Protein AF-A0A7S0S981-F1 (afdb_monomer)

pLDDT: mean 89.16, std 16.8, range [33.94, 98.75]

Mean predicted aligned error: 5.86 Å

Solvent-accessible surface area (backbone atoms only — not comparable to full-atom values): 6261 Å² total; per-residue (Å²): 136,81,54,62,48,77,50,50,31,72,90,20,36,35,38,37,30,35,58,83,75,73,37,86,71,46,78,44,74,79,56,88,23,35,26,59,23,58,33,71,42,94,61,37,33,41,39,23,10,58,62,16,40,34,40,30,30,33,74,85,73,70,40,76,77,45,76,48,81,54,96,40,32,27,56,42,53,46,59,57,98,45,43,40,39,39,35,27,72,82,71,52,72,50,76,44,70,70,78,67,90,74,85,88,77,81,89,84,134

InterPro domains:
  IPR001680 WD40 repeat [PF00400] (5-18)
  IPR001680 WD40 repeat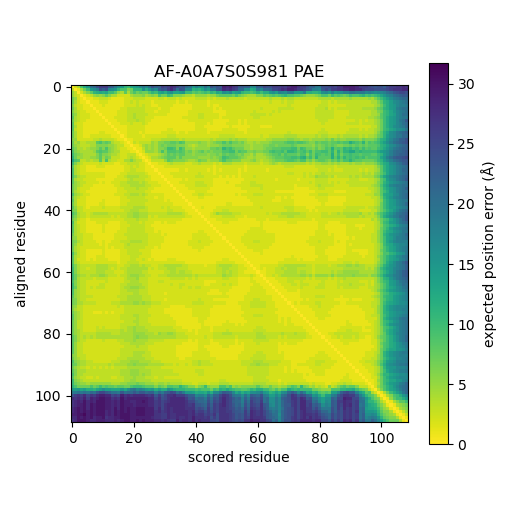 [PF00400] (25-58)
  IPR001680 WD40 repeat [PS50082] (1-18)
  IPR001680 WD40 repeat [PS50082] (28-67)
  IPR001680 WD40 repeat [SM00320] (21-58)
  IPR001680 WD40 repeat [SM00320] (61-97)
  IPR015943 WD40/YVTN repeat-like-containing domain superfamily [G3DSA:2.130.10.10] (1-103)
  IPR019775 WD40 repeat, conserved site [PS00678] (45-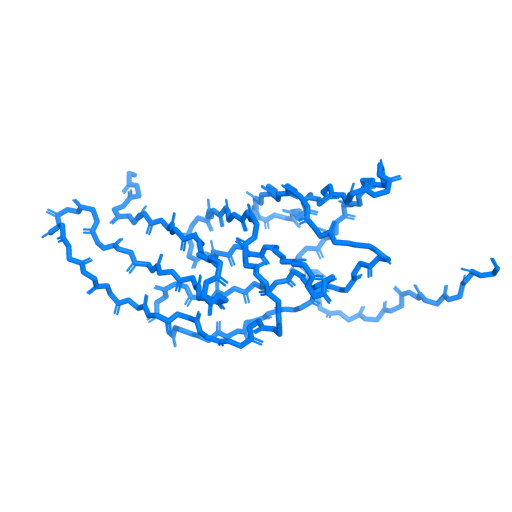59)
  IPR020472 PAC1/LIS1-like, WD-40 repeat [PR00320] (5-19)
  IPR020472 PAC1/LIS1-like, WD-40 repeat [PR00320] (45-59)
  IPR020472 PAC1/LIS1-like, WD-40 repeat [PR00320] (84-98)
  IPR036322 WD40-repeat-containing domain superfamily [SSF50978] (2-101)

Structure (mmCIF, N/CA/C/O backbone):
data_AF-A0A7S0S981-F1
#
_entry.id   AF-A0A7S0S981-F1
#
loop_
_atom_site.group_PDB
_atom_site.id
_atom_site.type_symbol
_atom_site.label_atom_id
_atom_site.label_alt_id
_atom_site.label_comp_id
_atom_site.label_asym_id
_atom_site.label_entity_id
_atom_site.label_seq_id
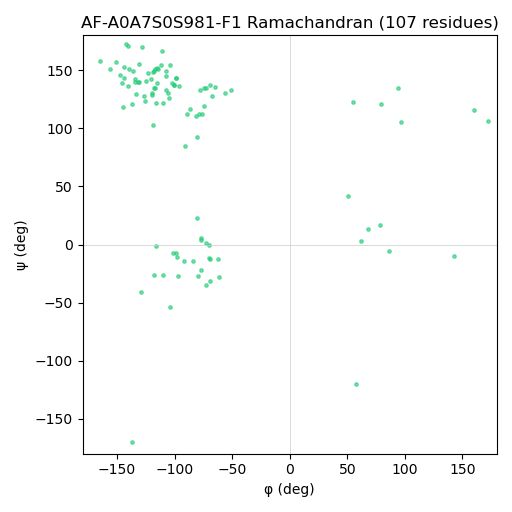_atom_site.pdbx_PDB_ins_code
_atom_site.Cartn_x
_atom_site.Cartn_y
_atom_site.Cartn_z
_atom_site.occupancy
_atom_site.B_iso_or_equiv
_atom_site.auth_seq_id
_atom_site.auth_comp_id
_atom_site.auth_asym_id
_atom_site.auth_atom_id
_atom_site.pdbx_PDB_model_num
ATOM 1 N N . CYS A 1 1 ? -20.400 -2.815 7.535 1.00 43.47 1 CYS A N 1
ATOM 2 C CA . CYS A 1 1 ? -20.235 -1.350 7.408 1.00 43.47 1 CYS A CA 1
ATOM 3 C C . CYS A 1 1 ? -18.918 -0.950 8.073 1.00 43.47 1 CYS A C 1
ATOM 5 O O . CYS A 1 1 ? -18.791 -0.994 9.287 1.00 43.47 1 CYS A O 1
ATOM 7 N N . GLY A 1 2 ? -17.899 -0.692 7.247 1.00 57.81 2 GLY A N 1
ATOM 8 C CA . GLY A 1 2 ? -16.535 -0.389 7.676 1.00 57.81 2 GLY A CA 1
ATOM 9 C C . GLY A 1 2 ? -16.399 1.059 8.137 1.00 57.81 2 GLY A C 1
ATOM 10 O O . GLY A 1 2 ? -16.497 1.989 7.334 1.00 57.81 2 GLY A O 1
ATOM 11 N N . GLY A 1 3 ? -16.162 1.233 9.434 1.00 76.88 3 GLY A N 1
ATOM 12 C CA . GLY A 1 3 ? -15.973 2.530 10.081 1.00 76.88 3 GLY A CA 1
ATOM 13 C C . GLY A 1 3 ? -14.570 3.114 9.923 1.00 76.88 3 GLY A C 1
ATOM 14 O O . GLY A 1 3 ? -14.176 3.910 10.761 1.00 76.88 3 GLY A O 1
ATOM 15 N N . ARG A 1 4 ? -13.792 2.723 8.904 1.00 84.44 4 ARG A N 1
ATOM 16 C CA . ARG A 1 4 ? -12.434 3.246 8.705 1.00 84.44 4 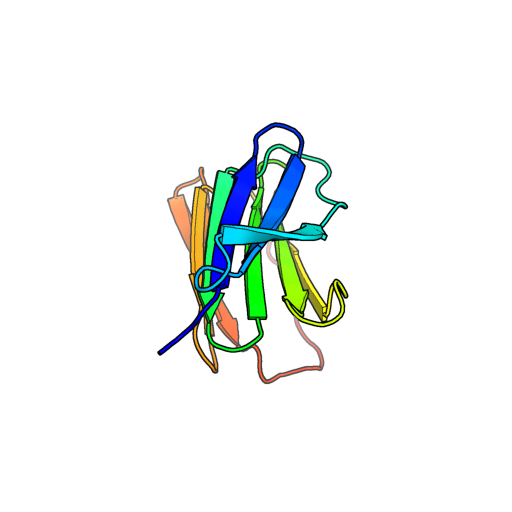ARG A CA 1
ATOM 17 C C . ARG A 1 4 ? -12.244 3.851 7.326 1.00 84.44 4 ARG A C 1
ATOM 19 O O . ARG A 1 4 ? -12.766 3.324 6.346 1.00 84.44 4 ARG A O 1
ATOM 26 N N . ALA A 1 5 ? -11.521 4.961 7.273 1.00 91.56 5 ALA A N 1
ATOM 27 C CA . ALA A 1 5 ? -11.011 5.555 6.044 1.00 91.56 5 ALA A CA 1
ATOM 28 C C . ALA A 1 5 ? -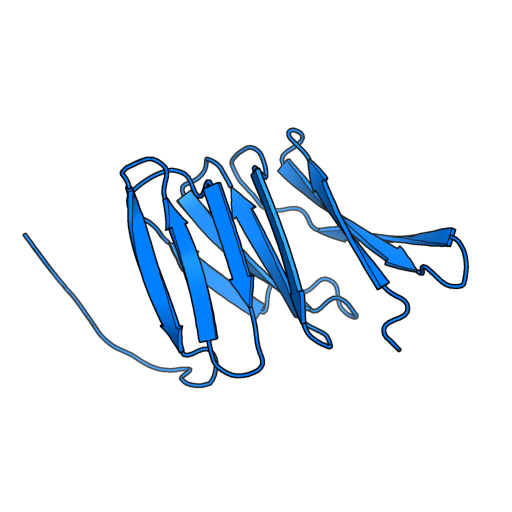9.484 5.503 6.073 1.00 91.56 5 ALA A C 1
ATOM 30 O O . ALA A 1 5 ? -8.882 5.487 7.149 1.00 91.56 5 ALA A O 1
ATOM 31 N N . VAL A 1 6 ? -8.869 5.452 4.895 1.00 95.12 6 VAL A N 1
ATOM 32 C CA . VAL A 1 6 ? -7.413 5.438 4.750 1.00 95.12 6 VAL A CA 1
ATOM 33 C C . VAL A 1 6 ? -6.985 6.470 3.725 1.00 95.12 6 VAL A C 1
ATOM 35 O O . VAL A 1 6 ? -7.640 6.634 2.698 1.00 95.12 6 VAL A O 1
ATOM 38 N N . THR A 1 7 ? -5.888 7.159 4.004 1.00 96.19 7 THR A N 1
ATOM 39 C CA . THR A 1 7 ? -5.308 8.165 3.110 1.00 96.19 7 THR A CA 1
ATOM 40 C C . THR A 1 7 ? -3.805 7.955 3.018 1.00 96.19 7 THR A C 1
ATOM 42 O O . THR A 1 7 ? -3.169 7.669 4.027 1.00 96.19 7 THR A O 1
ATOM 45 N N . GLY A 1 8 ? -3.236 8.101 1.825 1.00 97.19 8 GLY A N 1
ATOM 46 C CA . GLY A 1 8 ? -1.788 8.138 1.606 1.00 97.19 8 GLY A CA 1
ATOM 47 C C . GLY A 1 8 ? -1.333 9.553 1.264 1.00 97.19 8 GLY A C 1
ATOM 48 O O . GLY A 1 8 ? -2.100 10.308 0.669 1.00 97.19 8 GLY A O 1
ATOM 49 N N . SER A 1 9 ? -0.106 9.911 1.635 1.00 97.56 9 SER A N 1
ATOM 50 C CA . SER A 1 9 ? 0.451 11.249 1.426 1.00 97.56 9 SER A CA 1
ATOM 51 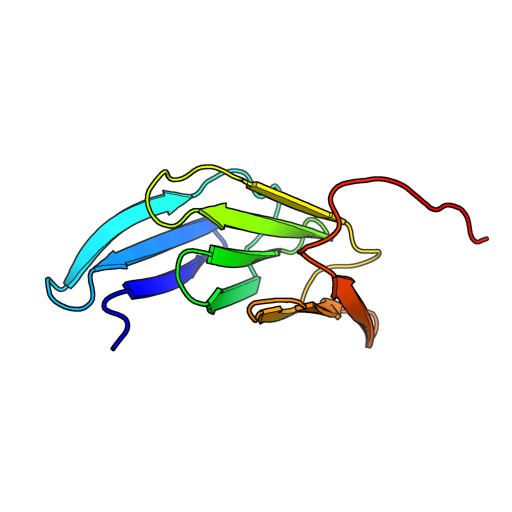C C . SER A 1 9 ? 1.845 11.217 0.791 1.00 97.56 9 SER A C 1
ATOM 53 O O . SER A 1 9 ? 2.625 10.264 0.912 1.00 97.56 9 SER A O 1
ATOM 55 N N . TYR A 1 10 ? 2.191 12.316 0.120 1.00 98.06 10 TYR A N 1
ATOM 56 C CA . TYR A 1 10 ? 3.523 12.542 -0.439 1.00 98.06 10 TYR A CA 1
ATOM 57 C C . TYR A 1 10 ? 4.593 12.781 0.637 1.00 98.06 10 TYR A C 1
ATOM 59 O O . TYR A 1 10 ? 5.780 12.680 0.339 1.00 98.06 10 TYR A O 1
ATOM 67 N N . ASP A 1 11 ? 4.205 12.998 1.895 1.00 97.75 11 ASP A N 1
ATOM 68 C CA . ASP A 1 11 ? 5.119 12.966 3.049 1.00 97.75 11 ASP A CA 1
ATOM 69 C C . ASP A 1 11 ? 5.581 11.545 3.436 1.00 97.75 11 ASP A C 1
ATOM 71 O O . ASP A 1 11 ? 6.389 11.387 4.356 1.00 97.75 11 ASP A O 1
ATOM 75 N N . ARG A 1 12 ? 5.136 10.529 2.677 1.00 98.25 12 ARG A N 1
ATOM 76 C CA . ARG A 1 12 ? 5.459 9.099 2.824 1.00 98.25 12 ARG A CA 1
ATOM 77 C C . ARG A 1 12 ? 4.692 8.393 3.947 1.00 98.25 12 ARG A C 1
ATOM 79 O O . ARG A 1 12 ? 5.077 7.298 4.359 1.00 98.25 12 ARG A O 1
ATOM 86 N N . THR A 1 13 ? 3.612 8.994 4.439 1.00 97.31 13 THR A N 1
ATOM 87 C CA . THR A 1 13 ? 2.756 8.406 5.473 1.00 97.31 13 THR A CA 1
ATOM 88 C C . THR A 1 13 ? 1.445 7.864 4.915 1.00 97.31 13 THR A C 1
ATOM 90 O O . THR A 1 13 ? 0.940 8.297 3.873 1.00 97.31 13 THR A O 1
ATOM 93 N N . VAL A 1 14 ? 0.891 6.891 5.636 1.00 98.00 14 VAL A N 1
ATOM 94 C CA . VAL A 1 14 ? -0.489 6.428 5.482 1.00 98.00 14 VAL A CA 1
ATOM 95 C C . VAL A 1 14 ? -1.214 6.697 6.789 1.00 98.00 14 VAL A C 1
ATOM 97 O O . VAL A 1 14 ? -0.693 6.404 7.860 1.00 98.00 14 VAL A O 1
ATOM 100 N N . VAL A 1 15 ? -2.423 7.232 6.715 1.00 96.31 15 VAL A N 1
ATOM 101 C CA . VAL A 1 15 ? -3.228 7.562 7.891 1.00 96.31 15 VAL A CA 1
ATOM 102 C C . VAL A 1 15 ? -4.491 6.719 7.887 1.00 96.31 15 VAL A C 1
ATOM 104 O O . VAL A 1 15 ? -5.157 6.595 6.856 1.00 96.31 15 VAL A O 1
ATOM 107 N N . VAL A 1 16 ? -4.821 6.156 9.047 1.00 95.38 16 VAL A N 1
ATOM 108 C CA . VAL A 1 16 ? -6.076 5.442 9.300 1.00 95.38 16 VAL A CA 1
ATOM 109 C C . VAL A 1 16 ? -6.967 6.299 10.191 1.00 95.38 16 VAL A C 1
ATOM 111 O O . VAL A 1 16 ? -6.530 6.806 11.225 1.00 95.38 16 VAL A O 1
ATOM 114 N N . TRP A 1 17 ? -8.230 6.419 9.799 1.00 93.44 1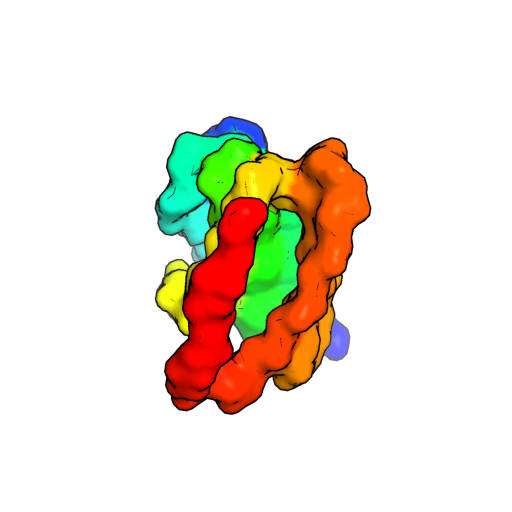7 TRP A N 1
ATOM 115 C CA . TRP A 1 17 ? -9.228 7.266 10.442 1.00 93.44 17 TRP A CA 1
ATOM 116 C C . TRP A 1 17 ? -10.408 6.441 10.942 1.00 93.44 17 TRP A C 1
ATOM 118 O O . TRP A 1 17 ? -10.866 5.549 10.226 1.00 93.44 17 TRP A O 1
ATOM 128 N N . ASP A 1 18 ? -10.959 6.792 12.102 1.00 88.94 18 ASP A N 1
ATOM 129 C CA . ASP A 1 18 ? -12.285 6.352 12.538 1.00 88.94 18 ASP A CA 1
ATOM 130 C C . ASP A 1 18 ? -13.323 7.254 11.856 1.00 88.94 18 ASP A C 1
ATOM 132 O O . ASP A 1 18 ? -13.434 8.441 12.165 1.00 88.94 18 ASP A O 1
ATOM 136 N N . ARG A 1 19 ? -14.089 6.700 10.912 1.00 82.94 19 ARG A N 1
ATOM 137 C CA . ARG A 1 19 ? -15.142 7.430 10.188 1.00 82.94 19 ARG A CA 1
ATOM 138 C C . ARG A 1 19 ? -16.331 7.771 11.071 1.00 82.94 19 ARG A C 1
ATOM 140 O O . ARG A 1 19 ? -16.988 8.768 10.808 1.00 82.94 19 ARG A O 1
ATOM 147 N N . ALA A 1 20 ? -16.639 6.935 12.060 1.00 85.75 20 ALA A N 1
ATOM 148 C CA . ALA A 1 20 ? -17.785 7.157 12.934 1.00 85.75 20 ALA A CA 1
ATOM 149 C C . ALA A 1 20 ? -17.517 8.315 13.899 1.00 85.75 20 ALA A C 1
ATOM 151 O O . ALA A 1 20 ? -18.425 9.077 14.212 1.00 85.75 20 ALA A O 1
ATOM 152 N N . ARG A 1 21 ? -16.263 8.460 14.339 1.00 84.88 21 ARG A N 1
ATOM 153 C CA . ARG A 1 21 ? -15.839 9.523 15.261 1.00 84.88 21 ARG A CA 1
ATOM 154 C C . ARG A 1 21 ? -15.169 10.714 14.580 1.00 84.88 21 ARG A C 1
ATOM 156 O O . ARG A 1 21 ? -14.885 11.693 15.258 1.00 84.88 21 ARG A O 1
ATOM 163 N N . ALA A 1 22 ? -14.903 10.627 13.276 1.00 83.44 22 ALA A N 1
ATOM 164 C CA . ALA A 1 22 ? -14.102 11.593 12.524 1.00 83.44 22 ALA A CA 1
ATOM 165 C C . ALA A 1 22 ? -12.739 11.886 13.191 1.00 83.44 22 ALA A C 1
ATOM 167 O O . ALA A 1 22 ? -12.300 13.032 13.270 1.00 83.44 22 ALA A O 1
ATOM 168 N N . GLN A 1 23 ? -12.073 10.842 13.696 1.00 87.31 23 GLN A N 1
ATOM 169 C CA . GLN A 1 23 ? -10.827 10.956 14.462 1.00 87.31 23 GLN A CA 1
ATOM 170 C C . GLN A 1 23 ? -9.659 10.233 13.790 1.00 87.31 23 GLN A C 1
ATOM 172 O O . GLN A 1 23 ? -9.827 9.197 13.143 1.00 87.31 23 GLN A O 1
ATOM 177 N N . TRP A 1 24 ? -8.461 10.779 13.995 1.00 84.50 24 TRP A N 1
ATOM 178 C CA . TRP A 1 24 ? -7.196 10.142 13.645 1.00 84.50 24 TRP A CA 1
ATOM 179 C C . TRP A 1 24 ? -6.983 8.925 14.548 1.00 84.50 24 TRP A C 1
ATOM 181 O O . TRP A 1 24 ? -7.065 9.057 15.767 1.00 84.50 24 TRP A O 1
ATOM 191 N N . MET A 1 25 ? -6.710 7.755 13.968 1.00 87.06 25 MET A N 1
ATOM 192 C CA . MET A 1 25 ? -6.381 6.559 14.751 1.00 87.06 25 MET A CA 1
ATOM 193 C C . MET A 1 25 ? -4.888 6.266 14.711 1.00 87.06 25 MET A C 1
ATOM 195 O O . MET A 1 25 ? -4.263 6.146 15.757 1.00 87.06 25 MET A O 1
ATOM 199 N N . HIS A 1 26 ? -4.323 6.163 13.506 1.00 92.44 26 HIS A N 1
ATOM 200 C CA . HIS A 1 26 ? -2.975 5.635 13.309 1.00 92.44 26 HIS A CA 1
ATOM 201 C C . HIS A 1 26 ? -2.243 6.371 12.186 1.00 92.44 26 HIS A C 1
ATOM 203 O O . HIS A 1 26 ? -2.847 6.692 11.158 1.00 92.44 26 HIS A O 1
ATOM 209 N N . VAL A 1 27 ? -0.933 6.581 12.356 1.00 95.25 27 VAL A N 1
ATOM 210 C CA . VAL A 1 27 ? -0.035 7.131 11.328 1.00 95.25 27 VAL A CA 1
ATOM 211 C C . VAL A 1 27 ? 1.043 6.102 11.019 1.00 95.25 27 VAL A C 1
ATOM 213 O O . VAL A 1 27 ? 2.014 5.940 11.753 1.00 95.25 27 VAL A O 1
ATOM 216 N N . LEU A 1 28 ? 0.877 5.419 9.896 1.00 96.25 28 LEU A N 1
ATOM 217 C CA . LEU A 1 28 ? 1.741 4.339 9.454 1.00 96.25 28 LEU A CA 1
ATOM 218 C C . LEU A 1 28 ? 2.909 4.933 8.666 1.00 96.25 28 LEU A C 1
ATOM 220 O O . LEU A 1 28 ? 2.733 5.569 7.621 1.00 96.25 28 LEU A O 1
ATOM 224 N N . LYS A 1 29 ? 4.115 4.743 9.198 1.00 96.38 29 LYS A N 1
ATOM 225 C CA . LYS A 1 29 ? 5.369 5.264 8.644 1.00 96.38 29 LYS A CA 1
ATOM 226 C C . LYS A 1 29 ? 6.257 4.115 8.186 1.00 96.38 29 LYS A C 1
ATOM 228 O O . LYS A 1 29 ? 6.227 3.031 8.759 1.00 96.38 29 LYS A O 1
ATOM 233 N N . GLY A 1 30 ? 7.090 4.374 7.182 1.00 95.56 30 GLY A N 1
ATOM 234 C CA . GLY A 1 30 ? 8.118 3.426 6.743 1.00 95.56 30 GLY A CA 1
ATOM 235 C C . GLY A 1 30 ? 8.341 3.374 5.237 1.00 95.56 30 GLY A C 1
ATOM 236 O O . GLY A 1 30 ? 9.307 2.750 4.802 1.00 95.56 30 GLY A O 1
ATOM 237 N N . HIS A 1 31 ? 7.484 4.005 4.428 1.00 97.88 31 HIS A N 1
ATOM 238 C CA . HIS A 1 31 ? 7.782 4.172 3.008 1.00 97.88 31 HIS A CA 1
ATOM 239 C C . HIS A 1 31 ? 9.012 5.068 2.829 1.00 97.88 31 HIS A C 1
ATOM 241 O O . HIS A 1 31 ? 9.154 6.107 3.477 1.00 97.88 31 HIS A O 1
ATOM 247 N N . GLY A 1 32 ? 9.910 4.656 1.939 1.00 98.19 32 GLY A N 1
ATOM 248 C CA . GLY A 1 32 ? 11.059 5.446 1.510 1.00 98.19 32 GLY A CA 1
ATOM 249 C C . GLY A 1 32 ? 10.670 6.537 0.513 1.00 98.19 32 GLY A C 1
ATOM 250 O O . GLY A 1 32 ? 11.366 7.546 0.413 1.00 98.19 32 GLY A O 1
ATOM 251 N N . GLY A 1 33 ? 9.534 6.373 -0.173 1.00 98.12 33 GLY A N 1
ATOM 252 C CA . GLY A 1 33 ? 9.039 7.264 -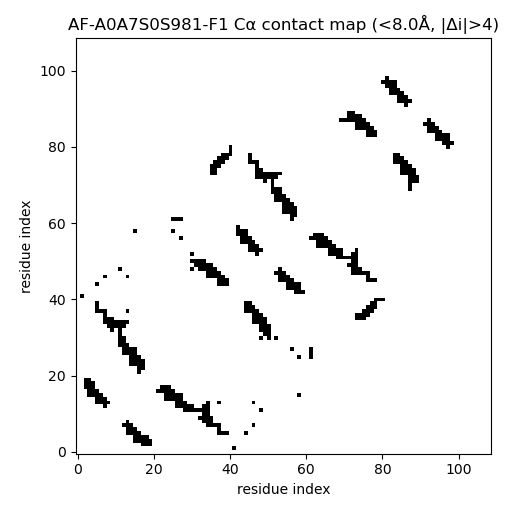1.221 1.00 98.12 33 GLY A CA 1
ATOM 253 C C . GLY A 1 33 ? 7.593 7.706 -1.007 1.00 98.12 33 GLY A C 1
ATOM 254 O O . GLY A 1 33 ? 6.895 7.217 -0.124 1.00 98.12 33 GLY A O 1
ATOM 255 N N . GLN A 1 34 ? 7.153 8.673 -1.813 1.00 98.62 34 GLN A N 1
ATOM 256 C CA . GLN A 1 34 ? 5.800 9.237 -1.742 1.00 98.62 34 GLN A CA 1
ATOM 257 C C . GLN A 1 34 ? 4.749 8.133 -1.891 1.00 98.62 34 GLN A C 1
ATOM 259 O O . GLN A 1 34 ? 4.834 7.355 -2.847 1.00 98.62 34 GLN A O 1
ATOM 264 N N . VAL A 1 35 ? 3.759 8.093 -0.994 1.00 98.75 35 VAL A N 1
ATOM 265 C CA . VAL A 1 35 ? 2.626 7.170 -1.121 1.00 98.75 35 VAL A CA 1
ATOM 266 C C . VAL A 1 35 ? 1.718 7.698 -2.222 1.00 98.75 35 VAL A C 1
ATOM 268 O O . VAL A 1 35 ? 1.220 8.820 -2.152 1.00 98.75 35 VAL A O 1
ATOM 271 N N . SER A 1 36 ? 1.544 6.901 -3.267 1.00 98.50 36 SER A N 1
ATOM 272 C CA . SER A 1 36 ? 0.790 7.264 -4.468 1.00 98.50 36 SER A CA 1
ATOM 273 C C . SER A 1 36 ? -0.641 6.739 -4.439 1.00 98.50 36 SER A C 1
ATOM 275 O O . SER A 1 36 ? -1.517 7.321 -5.070 1.00 98.50 36 SER A O 1
ATOM 277 N N . CYS A 1 37 ? -0.881 5.641 -3.724 1.00 98.38 37 CYS A N 1
ATOM 278 C CA . CYS A 1 37 ? -2.171 4.968 -3.690 1.00 98.38 37 CYS A CA 1
ATOM 279 C C . CYS A 1 37 ? -2.340 4.148 -2.407 1.00 98.38 37 CYS A C 1
ATOM 281 O O . CYS A 1 37 ? -1.371 3.655 -1.822 1.00 98.38 37 CYS A O 1
ATOM 283 N N . VAL A 1 38 ? -3.592 3.994 -1.976 1.00 98.38 38 VAL A N 1
ATOM 284 C CA . VAL A 1 38 ? -3.981 3.180 -0.821 1.00 98.38 38 VAL A CA 1
ATOM 285 C C . VAL A 1 38 ? -5.270 2.422 -1.120 1.00 98.38 38 VAL A C 1
ATOM 287 O O . VAL A 1 38 ? -6.116 2.898 -1.873 1.00 98.38 38 VAL A O 1
ATOM 290 N N . ALA A 1 39 ? -5.438 1.258 -0.501 1.00 97.19 39 ALA A N 1
ATOM 291 C CA . ALA A 1 39 ? -6.685 0.500 -0.499 1.00 97.19 39 ALA A CA 1
ATOM 292 C C . ALA A 1 39 ? -6.869 -0.191 0.857 1.00 97.19 39 ALA A C 1
ATOM 294 O O . ALA A 1 39 ? -5.893 -0.507 1.533 1.00 97.19 39 ALA A O 1
ATOM 295 N N . ALA A 1 40 ? -8.110 -0.452 1.263 1.00 94.12 40 ALA A N 1
ATOM 296 C CA . ALA A 1 40 ? -8.404 -1.149 2.512 1.00 94.12 40 ALA A CA 1
ATOM 297 C C . ALA A 1 40 ? -9.426 -2.265 2.293 1.00 94.12 40 ALA A C 1
ATOM 299 O O . ALA A 1 40 ? -10.405 -2.089 1.568 1.00 94.12 40 ALA A O 1
ATOM 300 N N . HIS A 1 41 ? -9.214 -3.400 2.955 1.00 93.38 41 HIS A N 1
ATOM 301 C CA . HIS A 1 41 ? -10.163 -4.507 2.985 1.00 93.38 41 HIS A CA 1
ATOM 302 C C . HIS A 1 41 ? -10.140 -5.192 4.352 1.00 93.38 41 HIS A C 1
ATOM 304 O O . HIS A 1 41 ? -9.112 -5.715 4.797 1.00 93.38 41 HIS A O 1
ATOM 310 N N . GLY A 1 42 ? -11.285 -5.161 5.037 1.00 90.75 42 GLY A N 1
ATOM 311 C CA . GLY A 1 42 ? -11.403 -5.637 6.412 1.00 90.75 42 GLY A CA 1
ATOM 312 C C . GLY A 1 42 ? -10.439 -4.903 7.351 1.00 90.75 42 GLY A C 1
ATOM 313 O O . GLY A 1 42 ? -10.506 -3.685 7.505 1.00 90.75 42 GLY A O 1
ATOM 314 N N . ARG A 1 43 ? -9.539 -5.661 7.985 1.00 91.06 43 ARG A N 1
ATOM 315 C CA . ARG A 1 43 ? -8.502 -5.154 8.900 1.00 91.06 43 ARG A CA 1
ATOM 316 C C . ARG A 1 43 ? -7.241 -4.656 8.183 1.00 91.06 43 ARG A C 1
ATOM 318 O O . ARG A 1 43 ? -6.428 -3.982 8.806 1.00 91.06 43 ARG A O 1
ATOM 325 N N . HIS A 1 44 ? -7.071 -4.982 6.906 1.00 94.00 44 HIS A N 1
ATOM 326 C CA . HIS A 1 44 ? -5.823 -4.744 6.192 1.00 94.00 44 HIS A CA 1
ATOM 327 C C . HIS A 1 44 ? -5.866 -3.475 5.349 1.00 94.00 44 HIS A C 1
ATOM 329 O O . HIS A 1 44 ? -6.875 -3.181 4.704 1.00 94.00 44 HIS A O 1
ATOM 335 N N . VAL A 1 45 ? -4.735 -2.779 5.301 1.00 96.62 45 VAL A N 1
ATOM 336 C CA . VAL A 1 45 ? -4.496 -1.629 4.421 1.00 96.62 45 VAL A CA 1
ATOM 337 C C . VAL A 1 45 ? -3.326 -1.962 3.514 1.00 96.62 45 VAL A C 1
ATOM 339 O O . VAL A 1 45 ? -2.290 -2.405 3.996 1.00 96.62 45 VAL A O 1
ATOM 342 N N . ALA A 1 46 ? -3.492 -1.757 2.214 1.00 97.75 46 ALA A N 1
ATOM 343 C CA . ALA A 1 46 ? -2.409 -1.762 1.245 1.00 97.75 46 ALA A CA 1
ATOM 344 C C . ALA A 1 46 ? -2.021 -0.323 0.915 1.00 97.75 46 ALA A C 1
ATOM 346 O O . ALA A 1 46 ? -2.897 0.513 0.687 1.00 97.75 46 ALA A O 1
ATOM 347 N N . SER A 1 47 ? -0.725 -0.046 0.837 1.00 98.62 47 SER A N 1
ATOM 348 C CA . SER A 1 47 ? -0.200 1.229 0.353 1.00 98.62 47 SER A CA 1
ATOM 349 C C . SER A 1 47 ? 0.923 1.007 -0.641 1.00 98.62 47 SER A C 1
ATOM 351 O O . SER A 1 47 ? 1.853 0.256 -0.363 1.00 98.62 47 SER A O 1
ATOM 353 N N . GLY A 1 48 ? 0.823 1.655 -1.798 1.00 98.62 48 GLY A N 1
ATOM 354 C CA . GLY A 1 48 ? 1.847 1.653 -2.836 1.00 98.62 48 GLY A CA 1
ATOM 355 C C . GLY A 1 48 ? 2.561 2.998 -2.905 1.00 98.62 48 GLY A C 1
ATOM 356 O O . GLY A 1 48 ? 1.940 4.045 -2.697 1.00 98.62 48 GLY A O 1
ATOM 357 N N . ALA A 1 49 ? 3.860 2.978 -3.199 1.00 98.62 49 ALA A N 1
ATOM 358 C CA . ALA A 1 49 ? 4.673 4.186 -3.217 1.00 98.62 49 ALA A CA 1
ATOM 359 C C . ALA A 1 49 ? 5.705 4.237 -4.357 1.00 98.62 49 ALA A C 1
ATOM 361 O O . ALA A 1 49 ? 5.953 3.275 -5.093 1.00 98.62 49 ALA A O 1
ATOM 362 N N . ARG A 1 50 ? 6.331 5.414 -4.500 1.00 98.44 50 ARG A N 1
ATOM 363 C CA . ARG A 1 50 ? 7.419 5.674 -5.463 1.00 98.44 50 ARG A CA 1
ATOM 364 C C . ARG A 1 50 ? 8.734 4.963 -5.132 1.00 98.44 50 ARG A C 1
ATOM 366 O O . ARG A 1 50 ? 9.610 4.912 -5.987 1.00 98.44 50 ARG A O 1
ATOM 373 N N . ASP A 1 51 ? 8.866 4.407 -3.930 1.00 98.31 51 ASP A N 1
ATOM 374 C CA . ASP A 1 51 ? 9.983 3.530 -3.546 1.00 98.31 51 ASP A CA 1
ATOM 375 C C . ASP A 1 51 ? 9.855 2.107 -4.110 1.00 98.31 51 ASP A C 1
ATOM 377 O O . ASP A 1 51 ? 10.704 1.266 -3.825 1.00 98.31 51 ASP A O 1
ATOM 381 N N . LYS A 1 52 ? 8.824 1.852 -4.932 1.00 98.44 52 LYS A N 1
ATOM 382 C CA . LYS A 1 52 ? 8.531 0.554 -5.553 1.00 98.44 52 LYS A CA 1
ATOM 383 C C . LYS A 1 52 ? 8.090 -0.515 -4.547 1.00 98.44 52 LYS A C 1
ATOM 385 O O . LYS A 1 52 ? 8.027 -1.694 -4.899 1.00 98.44 52 LYS A O 1
ATOM 390 N N . ALA A 1 53 ? 7.750 -0.131 -3.320 1.00 98.19 53 ALA A N 1
ATOM 391 C CA . ALA A 1 53 ? 7.202 -1.040 -2.329 1.00 98.19 53 ALA A CA 1
ATOM 392 C C . ALA A 1 53 ? 5.676 -0.920 -2.256 1.00 98.19 53 ALA A C 1
ATOM 394 O O . ALA A 1 53 ? 5.099 0.172 -2.320 1.00 98.19 53 ALA A O 1
ATOM 395 N N . VAL A 1 54 ? 5.028 -2.064 -2.046 1.00 98.56 54 VAL A N 1
ATOM 396 C CA . VAL A 1 54 ? 3.675 -2.149 -1.506 1.00 98.56 54 VAL A CA 1
ATOM 397 C C . VAL A 1 54 ? 3.756 -2.722 -0.103 1.00 98.56 54 VAL A C 1
ATOM 399 O O . VAL A 1 54 ? 4.246 -3.835 0.092 1.00 98.56 54 VAL A O 1
ATOM 402 N N . TYR A 1 55 ? 3.267 -1.976 0.880 1.00 98.12 55 TYR A N 1
ATOM 403 C CA . TYR A 1 55 ? 3.179 -2.445 2.257 1.00 98.12 55 TYR A CA 1
ATOM 404 C C . TYR A 1 55 ? 1.756 -2.852 2.602 1.00 98.12 55 TYR A C 1
ATOM 406 O O . TYR A 1 55 ? 0.794 -2.178 2.232 1.00 98.12 55 TYR A O 1
ATOM 414 N N . ILE A 1 56 ? 1.644 -3.965 3.328 1.00 97.56 56 ILE A N 1
ATOM 415 C CA . ILE A 1 56 ? 0.402 -4.406 3.949 1.00 97.56 56 ILE A CA 1
ATOM 416 C C . ILE A 1 56 ? 0.493 -4.123 5.437 1.00 97.56 56 ILE A C 1
ATOM 418 O O . ILE A 1 56 ? 1.424 -4.566 6.113 1.00 97.56 56 ILE A O 1
ATOM 422 N N . TRP A 1 57 ? -0.502 -3.409 5.936 1.00 96.62 57 TRP A N 1
ATOM 423 C CA . TRP A 1 57 ? -0.602 -2.995 7.321 1.00 96.62 57 TRP A CA 1
ATOM 424 C C . TRP A 1 57 ? -1.819 -3.602 7.985 1.00 96.62 57 TRP A C 1
ATOM 426 O O . TRP A 1 57 ? -2.863 -3.812 7.361 1.00 96.62 57 TRP A O 1
ATOM 436 N N . ASP A 1 58 ? -1.689 -3.801 9.281 1.00 94.38 58 ASP A N 1
ATOM 437 C CA . ASP A 1 58 ? -2.786 -4.059 10.182 1.00 94.38 58 ASP A CA 1
ATOM 438 C C . ASP A 1 58 ? -3.336 -2.732 10.726 1.00 94.38 58 ASP A C 1
ATOM 440 O O . ASP A 1 58 ? -2.688 -2.042 11.512 1.00 94.38 58 ASP A O 1
ATOM 444 N N . ALA A 1 59 ? -4.561 -2.377 10.334 1.00 89.31 59 ALA A N 1
ATOM 445 C CA . ALA A 1 59 ? -5.201 -1.119 10.720 1.00 89.31 59 ALA A CA 1
ATOM 446 C C . ALA A 1 59 ? -5.605 -1.027 12.201 1.00 89.31 59 ALA A C 1
ATOM 448 O O . ALA A 1 59 ? -6.241 -0.048 12.578 1.00 89.31 59 ALA A O 1
ATOM 449 N N . THR A 1 60 ? -5.356 -2.060 13.010 1.00 89.00 60 THR A N 1
ATOM 450 C CA . THR A 1 60 ? -5.672 -2.061 14.452 1.00 89.00 60 THR A CA 1
ATOM 451 C C . THR A 1 60 ? -4.431 -2.026 15.329 1.00 89.00 60 THR A C 1
ATOM 453 O O . THR A 1 60 ? -4.523 -1.585 16.467 1.00 89.00 60 THR A O 1
ATOM 456 N N . THR A 1 61 ? -3.301 -2.529 14.829 1.00 90.94 61 THR A N 1
ATOM 457 C CA . THR A 1 61 ? -2.054 -2.646 15.600 1.00 90.94 61 THR A CA 1
ATOM 458 C C . THR A 1 61 ? -0.929 -1.791 15.036 1.00 90.94 61 THR A C 1
ATOM 460 O O . THR A 1 61 ? 0.170 -1.826 15.575 1.00 90.94 61 THR A O 1
ATOM 463 N N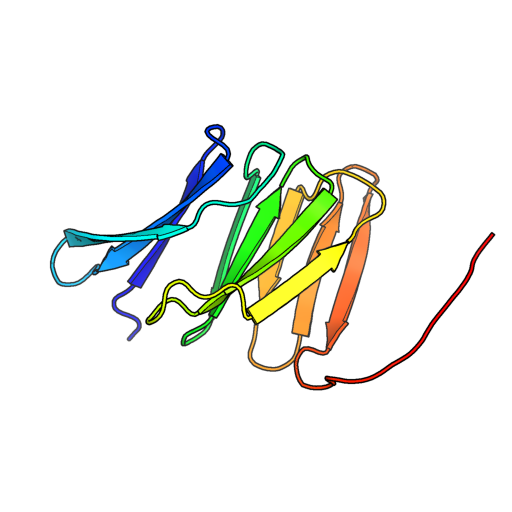 . GLU A 1 62 ? -1.169 -1.077 13.932 1.00 90.06 62 GLU A N 1
ATOM 464 C CA . GLU A 1 62 ? -0.162 -0.308 13.183 1.00 90.06 62 GLU A CA 1
ATOM 465 C C . GLU A 1 62 ? 0.977 -1.159 12.596 1.00 90.06 62 GLU A C 1
ATOM 467 O O . GLU A 1 62 ? 1.904 -0.643 11.971 1.00 90.06 62 GLU A O 1
ATOM 472 N N . ALA A 1 63 ? 0.909 -2.482 12.757 1.00 94.62 63 ALA A N 1
ATOM 473 C CA . ALA A 1 63 ? 1.968 -3.380 12.350 1.00 94.62 63 ALA A CA 1
ATOM 474 C C . ALA A 1 63 ? 2.017 -3.512 10.825 1.00 94.62 63 ALA A C 1
ATOM 476 O O . ALA A 1 63 ? 1.001 -3.749 10.166 1.00 94.62 63 ALA A O 1
ATOM 477 N N . ARG A 1 64 ? 3.224 -3.444 10.258 1.00 95.75 64 ARG A N 1
ATOM 478 C CA . ARG A 1 64 ? 3.466 -3.892 8.885 1.00 95.75 64 ARG A CA 1
ATOM 479 C C . ARG A 1 64 ? 3.505 -5.418 8.868 1.00 95.75 64 ARG A C 1
ATOM 481 O O . ARG A 1 64 ? 4.432 -6.014 9.405 1.00 95.75 64 ARG A O 1
ATOM 488 N N . VAL A 1 65 ? 2.510 -6.034 8.239 1.00 94.88 65 VAL A N 1
ATOM 489 C CA . VAL A 1 65 ? 2.331 -7.495 8.172 1.00 94.88 65 VAL A CA 1
ATOM 490 C C . VAL A 1 65 ? 2.777 -8.098 6.838 1.00 94.88 65 VAL A C 1
ATOM 492 O O . VAL A 1 65 ? 2.816 -9.316 6.702 1.00 94.88 65 VAL A O 1
ATOM 495 N N . GLY A 1 66 ? 3.127 -7.272 5.848 1.00 93.69 66 GLY A N 1
ATOM 496 C CA . GLY A 1 66 ? 3.651 -7.751 4.571 1.00 93.69 66 GLY A CA 1
ATOM 497 C C . GLY A 1 66 ? 4.321 -6.663 3.739 1.00 93.69 66 GLY A C 1
ATOM 498 O O . GLY A 1 66 ? 4.057 -5.470 3.911 1.00 93.69 66 GLY A O 1
ATOM 499 N N . VAL A 1 67 ? 5.185 -7.095 2.822 1.00 96.06 67 VAL A N 1
ATOM 500 C CA . VAL A 1 67 ? 5.853 -6.252 1.828 1.00 96.06 67 VAL A CA 1
ATOM 501 C C . VAL A 1 67 ? 5.931 -6.986 0.493 1.00 96.06 67 VAL A C 1
ATOM 503 O O . VAL A 1 67 ? 6.287 -8.160 0.450 1.00 96.06 67 VAL A O 1
ATOM 506 N N . TYR A 1 68 ? 5.630 -6.270 -0.587 1.00 95.81 68 TYR A N 1
ATOM 507 C CA . TYR A 1 68 ? 5.803 -6.720 -1.964 1.00 95.81 68 TYR A CA 1
ATOM 508 C C . TYR A 1 68 ? 6.624 -5.674 -2.714 1.00 95.81 68 TYR A C 1
ATOM 510 O O . TYR A 1 68 ? 6.298 -4.488 -2.674 1.00 95.81 68 TYR A O 1
ATOM 518 N N . ASN A 1 69 ? 7.695 -6.102 -3.380 1.00 97.25 69 ASN A N 1
ATOM 519 C CA . ASN A 1 69 ? 8.553 -5.208 -4.153 1.00 97.25 69 ASN A CA 1
ATOM 520 C C . ASN A 1 69 ? 8.217 -5.313 -5.638 1.00 97.25 69 ASN A C 1
ATOM 522 O O . ASN A 1 69 ? 8.042 -6.406 -6.171 1.00 97.25 69 ASN A O 1
ATOM 526 N N . THR A 1 70 ? 8.158 -4.159 -6.290 1.00 97.69 70 THR A N 1
ATOM 527 C CA . THR A 1 70 ? 7.860 -4.004 -7.716 1.00 97.69 70 THR A CA 1
ATOM 528 C C . THR A 1 70 ? 9.087 -3.528 -8.488 1.00 97.69 70 THR A C 1
ATOM 530 O O . THR A 1 70 ? 10.082 -3.083 -7.914 1.00 97.69 70 THR A O 1
ATOM 533 N N . SER A 1 71 ? 9.023 -3.615 -9.816 1.00 97.75 71 SER A N 1
ATOM 534 C CA . SER A 1 71 ? 10.115 -3.184 -10.699 1.00 97.75 71 SER A CA 1
ATOM 535 C C . SER A 1 71 ? 10.165 -1.661 -10.923 1.00 97.75 71 SER A C 1
ATOM 537 O O . SER A 1 71 ? 11.243 -1.091 -11.130 1.00 97.75 71 SER A O 1
ATOM 539 N N . ASP A 1 72 ? 9.024 -0.974 -10.813 1.00 98.56 72 ASP A N 1
ATOM 540 C CA . ASP A 1 72 ? 8.890 0.484 -10.935 1.00 98.56 72 ASP A CA 1
ATOM 541 C C . ASP A 1 72 ? 7.850 1.032 -9.940 1.00 98.56 72 ASP A C 1
ATOM 543 O O . ASP A 1 72 ? 7.180 0.273 -9.251 1.00 98.56 72 ASP A O 1
ATOM 547 N N . ALA A 1 73 ? 7.736 2.357 -9.837 1.00 98.44 73 ALA A N 1
ATOM 548 C CA . ALA A 1 73 ? 6.844 3.043 -8.911 1.00 98.44 73 ALA A CA 1
ATOM 549 C C . ALA A 1 73 ? 5.406 2.512 -8.994 1.00 98.44 73 ALA A C 1
ATOM 551 O O . ALA A 1 73 ? 4.829 2.405 -10.079 1.00 98.44 73 ALA A O 1
ATOM 552 N N . VAL A 1 74 ? 4.816 2.246 -7.831 1.00 98.75 74 VAL A N 1
ATOM 553 C CA . VAL A 1 74 ? 3.433 1.781 -7.736 1.00 98.75 74 VAL A CA 1
ATOM 554 C C . VAL A 1 74 ? 2.504 2.955 -8.017 1.00 98.75 74 VAL A C 1
ATOM 556 O O . VAL A 1 74 ? 2.710 4.051 -7.493 1.00 98.75 74 VAL A O 1
ATOM 559 N N . THR A 1 75 ? 1.484 2.751 -8.842 1.00 98.44 75 THR A N 1
ATOM 560 C CA . THR A 1 75 ? 0.517 3.794 -9.222 1.00 98.44 75 THR A CA 1
ATOM 561 C C . THR A 1 75 ? -0.905 3.461 -8.795 1.00 98.44 75 THR A C 1
ATOM 563 O O . THR A 1 75 ? -1.686 4.377 -8.553 1.00 98.44 75 THR A O 1
ATOM 566 N N . ALA A 1 76 ? -1.238 2.176 -8.654 1.00 98.44 76 ALA A N 1
ATOM 567 C CA . ALA A 1 76 ? -2.547 1.731 -8.196 1.00 98.44 76 ALA A CA 1
ATOM 568 C C . ALA A 1 76 ? -2.445 0.429 -7.396 1.00 98.44 76 ALA A C 1
ATOM 570 O O . ALA A 1 76 ? -1.643 -0.448 -7.718 1.00 98.44 76 ALA A O 1
ATOM 571 N N . VAL A 1 77 ? -3.307 0.291 -6.386 1.00 98.38 77 VAL A N 1
ATOM 572 C CA . VAL A 1 77 ? -3.467 -0.937 -5.602 1.00 98.38 77 VAL A CA 1
ATOM 573 C C . VAL A 1 77 ? -4.947 -1.263 -5.412 1.00 98.38 77 VAL A C 1
ATOM 575 O O . VAL A 1 77 ? -5.763 -0.372 -5.183 1.00 98.38 77 VAL A O 1
ATOM 578 N N . ALA A 1 78 ? -5.288 -2.548 -5.458 1.00 98.12 78 ALA A N 1
ATOM 579 C CA . ALA A 1 78 ? -6.571 -3.080 -5.008 1.00 98.12 78 ALA A CA 1
ATOM 580 C C . ALA A 1 78 ? -6.338 -4.354 -4.190 1.00 98.12 78 ALA A C 1
ATOM 582 O O . ALA A 1 78 ? -5.369 -5.079 -4.409 1.00 98.12 78 ALA A O 1
ATOM 583 N N . ILE A 1 79 ? -7.209 -4.631 -3.222 1.00 95.50 79 ILE A N 1
ATOM 584 C CA . ILE A 1 79 ? -6.986 -5.689 -2.234 1.00 95.50 79 ILE A CA 1
ATOM 585 C C . ILE A 1 79 ? -8.301 -6.353 -1.835 1.00 95.50 79 ILE A C 1
ATOM 587 O O . ILE A 1 79 ? -9.314 -5.682 -1.644 1.00 95.50 79 ILE A O 1
ATOM 591 N N . ASN A 1 80 ? -8.277 -7.676 -1.691 1.00 94.81 80 ASN A N 1
ATOM 592 C CA . ASN A 1 80 ? -9.361 -8.458 -1.099 1.00 94.81 80 ASN A CA 1
ATOM 593 C C . ASN A 1 80 ? -8.795 -9.524 -0.137 1.00 94.81 80 ASN A C 1
ATOM 595 O O . ASN A 1 80 ? -7.605 -9.502 0.198 1.00 94.81 80 ASN A O 1
ATOM 599 N N . ASP A 1 81 ? -9.638 -10.449 0.323 1.00 90.88 81 ASP A N 1
ATOM 600 C CA . ASP A 1 81 ? -9.273 -11.522 1.263 1.00 90.88 81 ASP A CA 1
ATOM 601 C C . ASP A 1 81 ? -8.216 -12.519 0.759 1.00 90.88 81 ASP A C 1
ATOM 603 O O . ASP A 1 81 ? -7.722 -13.340 1.540 1.00 90.88 81 ASP A O 1
ATOM 607 N N . ARG A 1 82 ? -7.892 -12.504 -0.536 1.00 92.50 82 ARG A N 1
ATOM 608 C CA . ARG A 1 82 ? -6.955 -13.449 -1.153 1.00 92.50 82 ARG A CA 1
ATOM 609 C C . ARG A 1 82 ? -5.876 -12.772 -1.979 1.00 92.50 82 ARG A C 1
ATOM 611 O O . ARG A 1 82 ? -4.735 -13.195 -1.911 1.00 92.50 82 ARG A O 1
ATOM 618 N N . HIS A 1 83 ? -6.217 -11.746 -2.741 1.00 95.50 83 HIS A N 1
ATOM 619 C CA . HIS A 1 83 ? -5.339 -11.156 -3.735 1.00 95.50 83 HIS A CA 1
ATOM 620 C C . HIS A 1 83 ? -5.006 -9.700 -3.425 1.00 95.50 83 HIS A C 1
ATOM 622 O O . HIS A 1 83 ? -5.811 -8.944 -2.869 1.00 95.50 83 HIS A O 1
ATOM 628 N N . LEU A 1 84 ? -3.806 -9.324 -3.845 1.00 97.38 84 LEU A N 1
ATOM 629 C CA . LEU A 1 84 ? -3.332 -7.959 -3.983 1.00 97.38 84 LEU A CA 1
ATOM 630 C C . LEU A 1 84 ? -3.061 -7.709 -5.471 1.00 97.38 84 LEU A C 1
ATOM 632 O O . LEU A 1 84 ? -2.262 -8.425 -6.065 1.00 97.38 84 LEU A O 1
ATOM 636 N N . TYR A 1 85 ? -3.718 -6.710 -6.054 1.00 98.19 85 TYR A N 1
ATOM 637 C CA . TYR A 1 85 ? -3.548 -6.294 -7.447 1.00 98.19 85 TYR A CA 1
ATOM 638 C C . TYR A 1 85 ? -2.764 -4.991 -7.475 1.00 98.19 85 TYR A C 1
ATOM 640 O O . TYR A 1 85 ? -3.125 -4.056 -6.754 1.00 98.19 85 TYR A O 1
ATOM 648 N N . VAL A 1 86 ? -1.717 -4.916 -8.292 1.00 98.62 86 VAL A N 1
ATOM 649 C CA . VAL A 1 86 ? -0.778 -3.790 -8.265 1.00 98.62 86 VAL A CA 1
ATOM 650 C C . VAL A 1 86 ? -0.425 -3.343 -9.669 1.00 98.62 86 VAL A C 1
ATOM 652 O O . VAL A 1 86 ? 0.116 -4.115 -10.455 1.00 98.62 86 VAL A O 1
ATOM 655 N N . GLY A 1 87 ? -0.723 -2.078 -9.958 1.00 98.56 87 GLY A N 1
ATOM 656 C CA . GLY A 1 87 ? -0.320 -1.388 -11.178 1.00 98.56 87 GLY A CA 1
ATOM 657 C C . GLY A 1 87 ? 0.957 -0.582 -10.959 1.00 98.56 87 GLY A C 1
ATOM 658 O O . GLY A 1 87 ? 1.105 0.105 -9.943 1.00 98.56 87 GLY A O 1
ATOM 659 N N . GLN A 1 88 ? 1.875 -0.667 -11.917 1.00 98.56 88 GLN A N 1
ATOM 660 C CA . GLN A 1 88 ? 3.165 0.019 -11.916 1.00 98.56 88 GLN A CA 1
ATOM 661 C C . GLN A 1 88 ? 3.218 1.087 -13.010 1.00 98.56 88 GLN A C 1
ATOM 663 O O . GLN A 1 88 ? 2.551 0.992 -14.041 1.00 98.56 88 GLN A O 1
ATOM 668 N N . ARG A 1 89 ? 4.057 2.108 -12.811 1.00 98.38 89 ARG A N 1
ATOM 669 C CA . ARG A 1 89 ? 4.239 3.214 -13.765 1.00 98.38 89 ARG A CA 1
ATOM 670 C C . ARG A 1 89 ? 4.759 2.757 -15.133 1.00 98.38 89 ARG A C 1
ATOM 672 O O . ARG A 1 89 ? 4.433 3.385 -16.133 1.00 98.38 89 ARG A O 1
ATOM 679 N N . ASN A 1 90 ? 5.502 1.656 -15.188 1.00 97.75 90 ASN A N 1
ATOM 680 C CA . ASN A 1 90 ? 5.967 1.039 -16.432 1.00 97.75 90 ASN A CA 1
ATOM 681 C C . ASN A 1 90 ? 4.879 0.236 -17.181 1.00 97.75 90 ASN A C 1
ATOM 683 O O . ASN A 1 90 ? 5.190 -0.435 -18.160 1.00 97.75 90 ASN A O 1
ATOM 687 N N . GLY A 1 91 ? 3.624 0.265 -16.720 1.00 96.94 91 GLY A N 1
ATOM 688 C CA . GLY A 1 91 ? 2.502 -0.458 -17.323 1.00 96.94 91 GLY A CA 1
ATOM 689 C C . GLY A 1 91 ? 2.345 -1.905 -16.850 1.00 96.94 91 GLY A C 1
ATOM 690 O O . GLY A 1 91 ? 1.355 -2.545 -17.201 1.00 96.94 91 GLY A O 1
ATOM 691 N N . LYS A 1 92 ? 3.268 -2.433 -16.031 1.00 97.88 92 LYS A N 1
ATOM 692 C CA . LYS A 1 92 ? 3.158 -3.790 -15.480 1.00 97.88 92 LYS A CA 1
ATOM 693 C C . LYS A 1 92 ? 2.011 -3.871 -14.466 1.00 97.88 92 LYS A C 1
ATOM 695 O O . LYS A 1 92 ? 1.874 -3.002 -13.602 1.00 97.88 92 LYS A O 1
ATOM 700 N N . VAL A 1 93 ? 1.230 -4.949 -14.541 1.00 97.75 93 VAL A N 1
ATOM 701 C CA . VAL A 1 93 ? 0.224 -5.315 -13.536 1.00 97.75 93 VAL A CA 1
ATOM 702 C C . VAL A 1 93 ? 0.579 -6.679 -12.956 1.00 97.75 93 VAL A C 1
ATOM 704 O O . VAL A 1 93 ? 0.800 -7.631 -13.700 1.00 97.75 93 VAL A O 1
ATOM 707 N N . GLU A 1 94 ? 0.637 -6.772 -11.631 1.00 96.50 94 GLU A N 1
ATOM 708 C CA . GLU A 1 94 ? 0.929 -8.011 -10.906 1.00 96.50 94 GLU A CA 1
ATOM 709 C C . GLU A 1 94 ? -0.200 -8.341 -9.928 1.00 96.50 94 GLU A C 1
ATOM 711 O O . GLU A 1 94 ? -0.859 -7.447 -9.386 1.00 96.50 94 GLU A O 1
ATOM 716 N N . VAL A 1 95 ? -0.427 -9.638 -9.716 1.00 97.12 95 VAL A N 1
ATOM 717 C CA . VAL A 1 95 ? -1.404 -10.159 -8.757 1.00 97.12 95 VAL A CA 1
ATOM 718 C C . VAL A 1 95 ? -0.696 -11.131 -7.826 1.00 97.12 95 VAL A C 1
ATOM 720 O O . VAL A 1 95 ? -0.113 -12.109 -8.287 1.00 97.12 95 VAL A O 1
ATOM 723 N N . TRP A 1 96 ? -0.764 -10.878 -6.521 1.00 95.31 96 TRP A N 1
ATOM 724 C CA . TRP A 1 96 ? -0.151 -11.728 -5.497 1.00 95.31 96 TRP A CA 1
ATOM 725 C C . TRP A 1 96 ? -1.194 -12.365 -4.588 1.00 95.31 96 TRP A C 1
ATOM 727 O O . TRP A 1 96 ? -2.136 -11.694 -4.161 1.00 95.31 96 TRP A O 1
ATOM 737 N N . ASP A 1 97 ? -1.002 -13.643 -4.250 1.00 91.75 97 ASP A N 1
ATOM 738 C CA . ASP A 1 97 ? -1.777 -14.320 -3.206 1.00 91.75 97 ASP A CA 1
ATOM 739 C C . ASP A 1 97 ? -1.258 -13.902 -1.815 1.00 91.75 97 ASP A C 1
ATOM 741 O O . ASP A 1 97 ? -0.056 -13.847 -1.553 1.00 91.75 97 ASP A O 1
ATOM 745 N N . ARG A 1 98 ? -2.186 -13.562 -0.921 1.00 84.75 98 ARG A N 1
ATOM 746 C CA . ARG A 1 98 ? -1.947 -13.064 0.439 1.00 84.75 98 ARG A CA 1
ATOM 747 C C . ARG A 1 98 ? -2.056 -14.151 1.508 1.00 84.75 98 ARG A C 1
ATOM 749 O O . ARG A 1 98 ? -1.729 -13.889 2.661 1.00 84.75 98 ARG A O 1
ATOM 756 N N . ARG A 1 99 ? -2.561 -15.338 1.158 1.00 74.94 99 ARG A N 1
ATOM 757 C CA . ARG A 1 99 ? -2.736 -16.479 2.074 1.00 74.94 99 ARG A CA 1
ATOM 758 C C . ARG A 1 99 ? -1.524 -17.412 2.079 1.00 74.94 99 ARG A C 1
ATOM 760 O O . ARG A 1 99 ? -1.391 -18.221 2.991 1.00 74.94 99 ARG A O 1
ATOM 767 N N . GLY A 1 100 ? -0.635 -17.279 1.096 1.00 55.69 100 GLY A N 1
ATOM 768 C CA . GLY A 1 100 ? 0.614 -18.030 0.996 1.00 55.69 100 GLY A CA 1
ATOM 769 C C . GLY A 1 100 ? 1.780 -17.316 1.672 1.00 55.69 100 GLY A C 1
ATOM 770 O O . GLY A 1 100 ? 2.556 -16.628 1.016 1.00 55.69 100 GLY A O 1
ATOM 771 N N . GLY A 1 101 ? 1.936 -17.505 2.980 1.00 52.28 101 GLY A N 1
ATOM 772 C CA . GLY A 1 101 ? 3.231 -17.316 3.626 1.00 52.28 101 GLY A CA 1
ATOM 773 C C . GLY A 1 101 ? 4.092 -18.557 3.408 1.00 52.28 101 GLY A C 1
ATOM 774 O O . GLY A 1 101 ? 3.962 -19.499 4.178 1.00 52.28 101 GLY A O 1
ATOM 775 N N . SER A 1 102 ? 4.906 -18.573 2.347 1.00 47.22 102 SER A N 1
ATOM 776 C CA . SER A 1 102 ? 6.180 -19.311 2.209 1.00 47.22 102 SER A CA 1
ATOM 777 C C . SER A 1 102 ? 6.550 -19.465 0.726 1.00 47.22 102 SER A C 1
ATOM 779 O O . SER A 1 102 ? 5.867 -20.173 -0.004 1.00 47.22 102 SER A O 1
ATOM 781 N N . GLY A 1 103 ? 7.667 -18.850 0.323 1.00 44.53 103 GLY A N 1
ATOM 782 C CA . GLY A 1 103 ? 8.610 -19.438 -0.637 1.00 44.53 103 GLY A CA 1
ATOM 783 C C . GLY A 1 103 ? 8.302 -19.402 -2.144 1.00 44.53 103 GLY A C 1
ATOM 784 O O . GLY A 1 103 ? 7.403 -20.075 -2.628 1.00 44.53 103 GLY A O 1
ATOM 785 N N . GLY A 1 104 ? 9.218 -18.762 -2.886 1.00 40.72 104 GLY A N 1
ATOM 786 C CA . GLY A 1 104 ? 9.561 -19.092 -4.281 1.00 40.72 104 GLY A CA 1
ATOM 787 C C . GLY A 1 104 ? 8.799 -18.296 -5.347 1.00 40.72 104 GLY A C 1
ATOM 788 O O . GLY A 1 104 ? 7.594 -18.134 -5.259 1.00 40.72 104 GLY A O 1
ATOM 789 N N . GLY A 1 105 ? 9.409 -17.753 -6.399 1.00 38.06 105 GLY A N 1
ATOM 790 C CA . GLY A 1 105 ? 10.793 -17.718 -6.877 1.00 38.06 105 GLY A CA 1
ATOM 791 C C . GLY A 1 105 ? 10.969 -16.400 -7.654 1.00 38.06 105 GLY A C 1
ATOM 792 O O . GLY A 1 105 ? 9.994 -15.752 -8.014 1.00 38.06 105 GLY A O 1
ATOM 793 N N . GLY A 1 106 ? 12.167 -15.858 -7.819 1.00 35.84 106 GLY A N 1
ATOM 794 C CA . GLY A 1 106 ? 13.258 -16.529 -8.508 1.00 35.84 106 GLY A CA 1
ATOM 795 C C . GLY A 1 106 ? 13.284 -16.029 -9.953 1.00 35.84 106 GLY A C 1
ATOM 796 O O . GLY A 1 106 ? 12.422 -16.406 -10.728 1.00 35.84 106 GLY A O 1
ATOM 797 N N . GLY A 1 107 ? 14.264 -15.171 -10.249 1.00 42.06 107 GLY A N 1
ATOM 798 C CA . GLY A 1 107 ? 14.943 -15.040 -11.543 1.00 42.06 107 GLY A CA 1
ATOM 799 C C . GLY A 1 107 ? 14.135 -14.791 -12.825 1.00 42.06 107 GLY A C 1
ATOM 800 O O . GLY A 1 107 ? 13.373 -15.624 -13.294 1.00 42.06 107 GLY A O 1
ATOM 801 N N . GLY A 1 108 ? 14.488 -13.694 -13.484 1.00 34.72 108 GLY A N 1
ATOM 802 C CA . GLY A 1 108 ? 14.372 -13.484 -14.928 1.00 34.72 108 GLY A CA 1
ATOM 803 C C . GLY A 1 108 ? 14.721 -12.020 -15.166 1.00 34.72 108 GLY A C 1
ATOM 804 O O . GLY A 1 108 ? 14.000 -11.157 -14.678 1.00 34.72 108 GLY A O 1
ATOM 805 N N . GLY A 1 109 ? 15.877 -11.656 -15.708 1.00 33.94 109 GLY A N 1
ATOM 806 C CA . GLY A 1 109 ? 16.569 -12.215 -16.866 1.00 33.94 109 GLY A CA 1
ATOM 807 C C . GLY A 1 109 ? 16.762 -11.039 -17.809 1.00 33.94 109 GLY A C 1
ATOM 808 O O . GLY A 1 109 ? 15.722 -10.450 -18.173 1.00 33.94 109 GLY A O 1
#

Secondary structure (DSSP, 8-state):
---EEEEE-TTS-EEEEETTTTEEEEEE---SS-EEEEEEETTEEEEEETTSEEEEEETTT--EEEEEE-SS-EEEEEE-SSEEEEEETTS-EEEEESS--S-------

Sequence (109 aa):
CGGRAVTGSYDRTVVVWDRARAQWMHVLKGHGGQVSCVAAHGRHVASGARDKAVYIWDATTEARVGVYNTSDAVTAVAINDRHLYVGQRNGKVEVWDRRGGSGGGGGGG

Organism: NCBI:txid81844

Foldseek 3Di:
DDQWDWDFFQVQWIWIARNVVRDTDDIQHDDPGGFQEWDDEDQWIWTFGQSQKIWIAGNPPSDGPDIDGHPGGWHYWDDYPFWIWTAHPVRDIDIDGPVDDDDDDDDDD

Radius of gyration: 13.84 Å; Cα contacts (8 Å, |Δi|>4): 261; chains: 1; bounding box: 37×32×33 Å

Nearest PDB structures (foldseek):
  6m93-assembly1_A  TM=9.635E-01  e=1.587E-08  Homo sapiens
  6wnx-assembly1_A  TM=9.619E-01  e=3.175E-08  Homo sapiens
  6wnx-assembly3_G  TM=9.641E-01  e=4.611E-08  Homo sapiens
  6m92-assembly1_A  TM=9.628E-01  e=4.611E-08  Homo sapiens
  7z8b-assembly1_F  TM=8.546E-01  e=4.976E-05  Homo sapiens